Protein AF-I3D4N6-F1 (afdb_monomer)

Nearest PDB structures (foldseek):
  7ap1-assembly1_A-2  TM=8.417E-01  e=1.429E+00  Klebsiella pneumoniae
  3qo8-assembly1_A-2  TM=9.561E-01  e=3.808E+00  Candida albicans
  5xg2-assembly1_A  TM=4.551E-01  e=1.338E+00  Pyrococcus yayanosii CH1
  8cqn-assembly1_A  TM=4.821E-01  e=7.319E+00  Borreliella burgdorferi B31

Organism: NCBI:txid859350

pLDDT: mean 87.73, std 8.22, range [53.75, 96.44]

Foldseek 3Di:
DPPVVVLVVLVVVLVVLVVV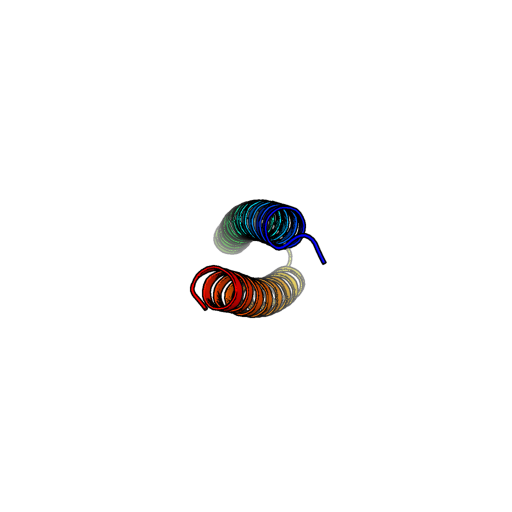LVVLVVVLVVLVVCVVVVVDDNVVSVVVNVVSVVVNVVSVVVNVVSVVVNVD

Solvent-accessible surface area (backbone atoms only — not comparable to full-atom values): 4039 Å² total; per-residue (Å²): 134,60,66,66,60,55,50,52,53,44,52,50,53,41,51,55,46,52,56,51,46,53,55,51,51,55,48,47,52,53,52,55,48,39,52,75,68,65,73,55,67,62,69,64,51,52,54,50,48,55,51,49,52,54,51,46,54,53,46,51,52,50,43,56,49,46,50,51,69,74,75,107

Structure (mmCIF, N/CA/C/O backbone):
data_AF-I3D4N6-F1
#
_entry.id   AF-I3D4N6-F1
#
loop_
_atom_site.group_PDB
_atom_site.id
_atom_site.type_symbol
_atom_site.label_atom_id
_atom_site.label_alt_id
_atom_site.label_comp_id
_atom_site.label_asym_id
_atom_site.label_entity_id
_atom_site.label_seq_id
_atom_site.pdbx_PDB_ins_code
_atom_site.Cartn_x
_atom_site.Cartn_y
_atom_site.Cartn_z
_atom_site.occupancy
_atom_site.B_iso_or_equiv
_atom_site.auth_seq_id
_atom_site.auth_comp_id
_atom_site.auth_asym_id
_atom_site.auth_atom_id
_atom_site.pdbx_PDB_model_num
ATOM 1 N N . MET A 1 1 ? -14.525 -8.874 27.362 1.00 53.75 1 MET A N 1
ATOM 2 C CA . MET A 1 1 ? -14.031 -8.189 26.154 1.00 53.75 1 MET A CA 1
ATOM 3 C C . MET A 1 1 ? -13.506 -6.859 26.638 1.00 53.75 1 MET A C 1
ATOM 5 O O . MET A 1 1 ? -14.298 -6.099 27.179 1.00 53.75 1 MET A O 1
ATOM 9 N N . ASP A 1 2 ? -12.190 -6.665 26.580 1.00 72.38 2 ASP A N 1
ATOM 10 C CA . ASP A 1 2 ? -11.551 -5.408 26.979 1.00 72.38 2 ASP A CA 1
ATOM 11 C C . ASP A 1 2 ? -11.476 -4.514 25.748 1.00 72.38 2 ASP A C 1
ATOM 13 O O . ASP A 1 2 ? -10.611 -4.691 24.894 1.00 72.38 2 ASP A O 1
ATOM 17 N N . PHE A 1 3 ? -12.400 -3.561 25.667 1.00 69.25 3 PHE A N 1
ATOM 18 C CA . PHE A 1 3 ? -12.476 -2.582 24.583 1.00 69.25 3 PHE A CA 1
ATOM 19 C C . PHE A 1 3 ? -11.148 -1.824 24.382 1.00 69.25 3 PHE A C 1
ATOM 21 O O . PHE A 1 3 ? -10.750 -1.551 23.253 1.00 69.25 3 PHE A O 1
ATOM 28 N N . GLU A 1 4 ? -10.408 -1.558 25.464 1.00 74.88 4 GLU A N 1
ATOM 29 C CA . GLU A 1 4 ? -9.068 -0.957 25.400 1.00 74.88 4 GLU A CA 1
ATOM 30 C C . GLU A 1 4 ? -8.079 -1.830 24.620 1.00 74.88 4 GLU A C 1
ATOM 32 O O . GLU A 1 4 ? -7.397 -1.334 23.721 1.00 74.88 4 GLU A O 1
ATOM 37 N N . LYS A 1 5 ? -8.060 -3.140 24.887 1.00 79.62 5 LYS A N 1
ATOM 38 C CA . LYS A 1 5 ? -7.188 -4.095 24.196 1.00 79.62 5 LYS A CA 1
ATOM 39 C C . LYS A 1 5 ? -7.532 -4.199 22.711 1.00 79.62 5 LYS A C 1
ATOM 41 O O . LYS A 1 5 ? -6.630 -4.263 21.878 1.00 79.62 5 LYS A O 1
ATOM 46 N N . ASP A 1 6 ? -8.819 -4.179 22.377 1.00 83.38 6 ASP A N 1
ATOM 47 C CA . ASP A 1 6 ? -9.273 -4.214 20.985 1.00 83.38 6 ASP A CA 1
ATOM 48 C C . ASP A 1 6 ? -8.877 -2.920 20.244 1.00 83.38 6 ASP A C 1
ATOM 50 O O . ASP A 1 6 ? -8.391 -2.971 19.111 1.00 83.38 6 ASP A O 1
ATOM 54 N N . SER A 1 7 ? -8.956 -1.763 20.912 1.00 85.88 7 SER A N 1
ATOM 55 C CA . SER A 1 7 ? -8.527 -0.477 20.348 1.00 85.88 7 SER A CA 1
ATOM 56 C C . SER A 1 7 ? -7.010 -0.386 20.119 1.00 85.88 7 SER A C 1
ATOM 58 O O . SER A 1 7 ? -6.568 0.138 19.093 1.00 85.88 7 SER A O 1
ATOM 60 N N . GLU A 1 8 ? -6.190 -0.934 21.024 1.00 90.56 8 GLU A N 1
ATOM 61 C CA . GLU A 1 8 ? -4.732 -0.989 20.859 1.00 90.56 8 GLU A CA 1
ATOM 62 C C . GLU A 1 8 ? -4.334 -1.879 19.679 1.00 90.56 8 GLU A C 1
ATOM 64 O O . GLU A 1 8 ? -3.488 -1.493 18.867 1.00 90.56 8 GLU A O 1
ATOM 69 N N . VAL A 1 9 ? -4.987 -3.036 19.531 1.00 91.06 9 VAL A N 1
ATOM 70 C CA . VAL A 1 9 ? -4.770 -3.945 18.396 1.00 91.06 9 VAL A CA 1
ATOM 71 C C . VAL A 1 9 ? -5.113 -3.259 17.073 1.00 91.06 9 VAL A C 1
ATOM 73 O O . VAL A 1 9 ? -4.348 -3.364 16.111 1.00 91.06 9 VAL A O 1
ATOM 76 N N . LEU A 1 10 ? -6.220 -2.513 17.014 1.00 90.62 10 LEU A N 1
ATOM 77 C CA . LEU A 1 10 ? -6.603 -1.762 15.817 1.00 90.62 10 LEU A CA 1
ATOM 78 C C . LEU A 1 10 ? -5.615 -0.633 15.495 1.00 90.62 10 LEU A C 1
ATOM 80 O O . LEU A 1 10 ? -5.234 -0.474 14.335 1.00 90.62 10 LEU A O 1
ATOM 84 N N . ARG A 1 11 ? -5.127 0.112 16.496 1.00 92.00 11 ARG A N 1
ATOM 85 C CA . ARG A 1 11 ? -4.093 1.147 16.292 1.00 92.00 11 ARG A CA 1
ATOM 86 C C . ARG A 1 11 ? -2.780 0.559 15.782 1.00 92.00 11 ARG A C 1
ATOM 88 O O . ARG A 1 11 ? -2.170 1.128 14.877 1.00 92.00 11 ARG A O 1
ATOM 95 N N . GLN A 1 12 ? -2.368 -0.590 16.313 1.00 93.81 12 GLN A N 1
ATOM 96 C CA . GLN A 1 12 ? -1.187 -1.302 15.833 1.00 93.81 12 GLN A CA 1
ATOM 97 C C . GLN A 1 12 ? -1.372 -1.762 14.379 1.00 93.81 12 GLN A C 1
ATOM 99 O O . GLN A 1 12 ? -0.507 -1.522 13.536 1.00 93.81 12 GLN A O 1
ATOM 104 N N . ALA A 1 13 ? -2.528 -2.344 14.051 1.00 91.56 13 ALA A N 1
ATOM 105 C CA . ALA A 1 13 ? -2.851 -2.753 12.686 1.00 91.56 13 ALA A CA 1
ATOM 106 C C . ALA A 1 13 ? -2.896 -1.563 11.709 1.00 91.56 13 ALA A C 1
ATOM 108 O O . ALA A 1 13 ? -2.489 -1.700 10.549 1.00 91.56 13 ALA A O 1
ATOM 109 N N . LEU A 1 14 ? -3.364 -0.396 12.166 1.00 92.38 14 LEU A N 1
ATOM 110 C CA . LEU A 1 14 ? -3.364 0.846 11.396 1.00 92.38 14 LEU A CA 1
ATOM 111 C C . LEU A 1 14 ? -1.932 1.296 11.083 1.00 92.38 14 LEU A C 1
ATOM 113 O O . LEU A 1 14 ? -1.608 1.538 9.920 1.00 92.38 14 LEU A O 1
ATOM 117 N N . TYR A 1 15 ? -1.069 1.337 12.103 1.00 94.56 15 TYR A N 1
ATOM 118 C CA . TYR A 1 15 ? 0.342 1.696 11.960 1.00 94.56 15 TYR A CA 1
ATOM 119 C C . TYR A 1 15 ? 1.079 0.757 10.997 1.00 94.56 15 TYR A C 1
ATOM 121 O O . TYR A 1 15 ? 1.761 1.207 10.079 1.00 94.56 15 TYR A O 1
ATOM 129 N N . GLU A 1 16 ? 0.904 -0.555 11.147 1.00 94.56 16 GLU A N 1
ATOM 130 C CA . GLU A 1 16 ? 1.524 -1.544 10.260 1.00 94.56 16 GLU A CA 1
ATOM 131 C C . GLU A 1 16 ? 1.042 -1.413 8.811 1.00 94.56 16 GLU A C 1
ATOM 133 O O . GLU A 1 16 ? 1.828 -1.570 7.870 1.00 94.56 16 GLU A O 1
ATOM 138 N N . THR A 1 17 ? -0.243 -1.103 8.621 1.00 92.00 17 THR A N 1
ATOM 139 C CA . THR A 1 17 ? -0.825 -0.886 7.293 1.00 92.00 17 THR A CA 1
ATOM 140 C C . THR A 1 17 ? -0.250 0.378 6.644 1.00 92.00 17 THR A C 1
ATOM 142 O O . THR A 1 17 ? 0.166 0.308 5.488 1.00 92.00 17 THR A O 1
ATOM 145 N N . ASP A 1 18 ? -0.130 1.486 7.385 1.00 93.81 18 ASP A N 1
ATOM 146 C CA . ASP A 1 18 ? 0.512 2.732 6.924 1.00 93.81 18 ASP A CA 1
ATOM 147 C C . ASP A 1 18 ? 1.983 2.517 6.533 1.00 93.81 18 ASP A C 1
ATOM 149 O O . ASP A 1 18 ? 2.410 2.890 5.439 1.00 93.81 18 ASP A O 1
ATOM 153 N N . GLN A 1 19 ? 2.757 1.831 7.379 1.00 96.44 19 GLN A N 1
ATOM 154 C CA . GLN A 1 19 ? 4.159 1.515 7.085 1.00 96.44 19 GLN A CA 1
ATOM 155 C C . GLN A 1 19 ? 4.308 0.669 5.817 1.00 96.44 19 GLN A C 1
ATOM 157 O O . GLN A 1 19 ? 5.254 0.844 5.044 1.00 96.44 19 GLN A O 1
ATOM 162 N N . ARG A 1 20 ? 3.380 -0.264 5.585 1.00 94.12 20 ARG A N 1
ATOM 163 C CA . ARG A 1 20 ? 3.389 -1.097 4.382 1.00 94.12 20 ARG A CA 1
ATOM 164 C C . ARG A 1 20 ? 3.013 -0.310 3.131 1.00 94.12 20 ARG A C 1
ATOM 166 O O . ARG A 1 20 ? 3.615 -0.564 2.091 1.00 94.12 20 ARG A O 1
ATOM 173 N N . ILE A 1 21 ? 2.062 0.620 3.226 1.00 94.25 21 ILE A N 1
ATOM 174 C CA . ILE A 1 21 ? 1.708 1.533 2.131 1.00 94.25 21 ILE A CA 1
ATOM 175 C C . ILE A 1 21 ? 2.940 2.338 1.717 1.00 94.25 21 ILE A C 1
ATOM 177 O O . ILE A 1 21 ? 3.363 2.218 0.571 1.00 94.25 21 ILE A O 1
ATOM 181 N N . LYS A 1 22 ? 3.594 3.026 2.663 1.00 94.50 22 LYS A N 1
ATOM 182 C CA . LYS A 1 22 ? 4.790 3.847 2.396 1.00 94.50 22 LYS A CA 1
ATOM 183 C C . LYS A 1 22 ? 5.882 3.078 1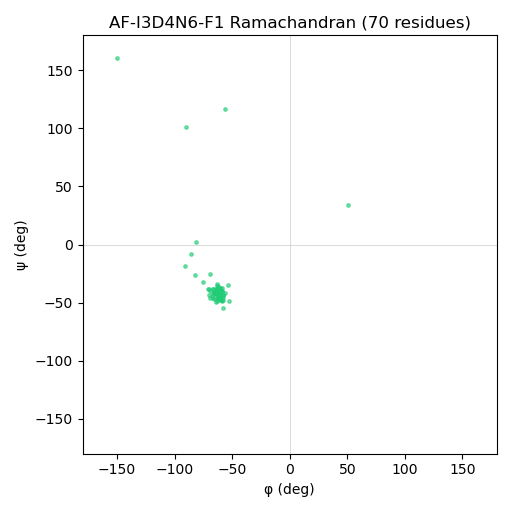.656 1.00 94.50 22 LYS A C 1
ATOM 185 O O . LYS A 1 22 ? 6.352 3.512 0.611 1.00 94.50 22 LYS A O 1
ATOM 190 N N . LYS A 1 23 ? 6.220 1.875 2.131 1.00 95.06 23 LYS A N 1
ATOM 191 C CA . LYS A 1 23 ? 7.227 1.017 1.477 1.00 95.06 23 LYS A CA 1
ATOM 192 C C . LYS A 1 23 ? 6.851 0.630 0.045 1.00 95.06 23 LYS A C 1
ATOM 194 O O . LYS A 1 23 ? 7.721 0.504 -0.814 1.00 95.06 23 LYS A O 1
ATOM 199 N N . LEU A 1 24 ? 5.569 0.377 -0.216 1.00 93.19 24 LEU A N 1
ATOM 200 C CA . LEU A 1 24 ? 5.101 0.016 -1.555 1.00 93.19 24 LEU A CA 1
ATOM 201 C C . LEU A 1 24 ? 5.041 1.230 -2.488 1.00 93.19 24 LEU A C 1
ATOM 203 O O . LEU A 1 24 ? 5.301 1.069 -3.679 1.00 93.19 24 LEU A O 1
ATOM 207 N N . GLU A 1 25 ? 4.749 2.420 -1.966 1.00 93.81 25 GLU A N 1
ATOM 208 C CA . GLU A 1 25 ? 4.828 3.677 -2.717 1.00 93.81 25 GLU A CA 1
ATOM 209 C C . GLU A 1 25 ? 6.272 4.006 -3.108 1.00 93.81 25 GLU A C 1
ATOM 211 O O . GLU A 1 25 ? 6.534 4.246 -4.286 1.00 93.81 25 GLU A O 1
ATOM 216 N N . GLU A 1 26 ? 7.222 3.896 -2.176 1.00 94.50 26 GLU A N 1
ATOM 217 C CA . GLU A 1 26 ? 8.658 4.062 -2.452 1.00 94.50 26 GLU A CA 1
ATOM 218 C C . GLU A 1 26 ? 9.146 3.078 -3.529 1.00 94.50 26 GLU A C 1
ATOM 220 O O . GLU A 1 26 ? 9.862 3.447 -4.464 1.00 94.50 26 GLU A O 1
ATOM 225 N N . HIS A 1 27 ? 8.722 1.811 -3.446 1.00 91.44 27 HIS A N 1
ATOM 226 C CA . HIS A 1 27 ? 9.064 0.811 -4.456 1.00 91.44 27 HIS A CA 1
ATOM 227 C C . HIS A 1 27 ? 8.446 1.138 -5.823 1.00 91.44 27 HIS A C 1
ATOM 229 O O . HIS A 1 27 ? 9.120 1.016 -6.848 1.00 91.44 27 HIS A O 1
ATOM 235 N N . LYS A 1 28 ? 7.187 1.595 -5.853 1.00 90.81 28 LYS A N 1
ATOM 236 C CA . LYS A 1 28 ? 6.518 2.031 -7.085 1.00 90.81 28 LYS A CA 1
ATOM 237 C C . LYS A 1 28 ? 7.259 3.204 -7.728 1.00 90.81 28 LYS A C 1
ATOM 239 O O . LYS A 1 28 ? 7.452 3.197 -8.945 1.00 90.81 28 LYS A O 1
A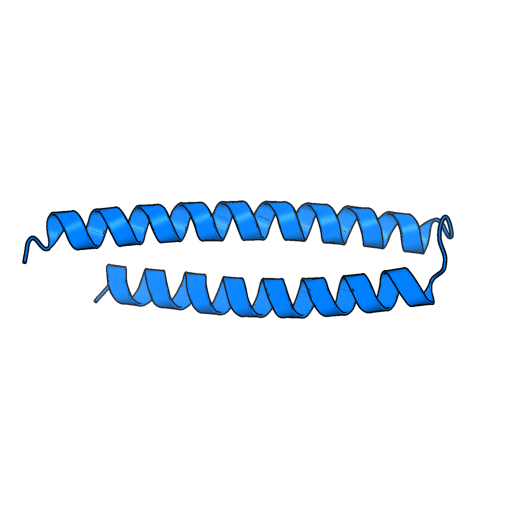TOM 244 N N . GLU A 1 29 ? 7.684 4.186 -6.939 1.00 91.69 29 GLU A N 1
ATOM 245 C CA . GLU A 1 29 ? 8.450 5.337 -7.425 1.00 91.69 29 GLU A CA 1
ATOM 246 C C . GLU A 1 29 ? 9.798 4.898 -8.012 1.00 91.69 29 GLU A C 1
ATOM 248 O O . GLU A 1 29 ? 10.146 5.290 -9.129 1.00 91.69 29 GLU A O 1
ATOM 253 N N . SER A 1 30 ? 10.512 4.010 -7.314 1.00 89.94 30 SER A N 1
ATOM 254 C CA . SER A 1 30 ? 11.784 3.448 -7.780 1.00 89.94 30 SER A CA 1
ATOM 255 C C . SER A 1 30 ? 11.645 2.725 -9.125 1.00 89.94 30 SER A C 1
ATOM 257 O O . SER A 1 30 ? 12.388 3.018 -10.062 1.00 89.94 30 SER A O 1
ATOM 259 N N . LEU A 1 31 ? 10.648 1.845 -9.263 1.00 87.06 31 LEU A N 1
ATOM 260 C CA . LEU A 1 31 ? 10.373 1.136 -10.517 1.00 87.06 31 LEU A CA 1
ATOM 261 C C . LEU A 1 31 ? 9.935 2.082 -11.640 1.00 87.06 31 LEU A C 1
ATOM 263 O O . LEU A 1 31 ? 10.364 1.929 -12.780 1.00 87.06 31 LEU A O 1
ATOM 267 N N . SER A 1 32 ? 9.122 3.094 -11.325 1.00 85.56 32 SER A N 1
ATOM 268 C CA . SER A 1 32 ? 8.695 4.101 -12.308 1.00 85.56 32 SER A CA 1
ATOM 269 C C . SER A 1 32 ? 9.881 4.909 -12.841 1.00 85.56 32 SER A C 1
ATOM 271 O O . SER A 1 32 ? 9.901 5.292 -14.011 1.00 85.56 32 SER A O 1
ATOM 273 N N . LYS A 1 33 ? 10.887 5.157 -11.994 1.00 87.38 33 LYS A N 1
ATOM 274 C CA . LYS A 1 33 ? 12.145 5.783 -12.403 1.00 87.38 33 LYS A CA 1
ATOM 275 C C . LYS A 1 33 ? 12.977 4.851 -13.288 1.00 87.38 33 LYS A C 1
ATOM 277 O O . LYS A 1 33 ? 13.425 5.281 -14.342 1.00 87.38 33 LYS A O 1
ATOM 282 N N . GLN A 1 34 ? 13.117 3.578 -12.913 1.00 84.12 34 GLN A N 1
ATOM 283 C CA . GLN A 1 34 ? 13.840 2.581 -13.718 1.00 84.12 34 GLN A CA 1
ATOM 284 C C . GLN A 1 34 ? 13.249 2.408 -15.122 1.00 84.12 34 GLN A C 1
ATOM 286 O O . GLN A 1 34 ? 14.011 2.313 -16.088 1.00 84.12 34 GLN A O 1
ATOM 291 N N . LEU A 1 35 ? 11.913 2.420 -15.224 1.00 80.75 35 LEU A N 1
ATOM 292 C CA . LEU A 1 35 ? 11.180 2.387 -16.491 1.00 80.75 35 LEU A CA 1
ATOM 293 C C . LEU A 1 35 ? 11.482 3.626 -17.339 1.00 80.75 35 LEU A C 1
ATOM 295 O O . LEU A 1 35 ? 11.836 3.517 -18.504 1.00 80.75 35 LEU A O 1
ATOM 299 N N . ARG A 1 36 ? 11.408 4.820 -16.737 1.00 83.06 36 ARG A N 1
ATOM 300 C CA . ARG A 1 36 ? 11.729 6.082 -17.422 1.00 83.06 36 ARG A CA 1
ATOM 301 C C . ARG A 1 36 ? 13.160 6.106 -17.959 1.00 83.06 36 ARG A C 1
ATOM 303 O O . ARG A 1 36 ? 13.396 6.651 -19.033 1.00 83.06 36 ARG A O 1
ATOM 310 N N . ASP A 1 37 ? 14.089 5.528 -17.209 1.00 86.06 37 ASP A N 1
ATOM 311 C CA . ASP A 1 37 ? 15.504 5.480 -17.564 1.00 86.06 37 ASP A CA 1
ATOM 312 C C . ASP A 1 37 ? 15.818 4.342 -18.574 1.00 86.06 37 ASP A C 1
ATOM 314 O O . ASP A 1 37 ? 16.976 4.179 -18.956 1.00 86.06 37 ASP A O 1
ATOM 318 N N . ASN A 1 38 ? 14.809 3.573 -19.035 1.00 76.62 38 ASN A N 1
ATOM 319 C CA . ASN A 1 38 ? 14.921 2.403 -19.930 1.00 76.62 38 ASN A CA 1
ATOM 320 C C . ASN A 1 38 ? 15.958 1.368 -19.454 1.00 76.62 38 ASN A C 1
ATOM 322 O O . ASN A 1 38 ? 16.669 0.747 -20.246 1.00 76.62 38 ASN A O 1
ATOM 326 N N . THR A 1 39 ? 16.097 1.217 -18.136 1.00 71.69 39 THR A N 1
ATOM 327 C CA . THR A 1 39 ? 17.162 0.397 -17.531 1.00 71.69 39 THR A CA 1
ATOM 328 C C . THR A 1 39 ? 16.815 -1.088 -17.413 1.00 71.69 39 THR A C 1
ATOM 330 O O . THR A 1 39 ? 17.678 -1.890 -17.058 1.00 71.69 39 THR A O 1
ATOM 333 N N . VAL A 1 40 ? 15.568 -1.469 -17.700 1.00 67.00 40 VAL A N 1
ATOM 334 C CA . VAL A 1 40 ? 15.024 -2.823 -17.514 1.00 67.00 40 VAL A CA 1
ATOM 335 C C . VAL A 1 40 ? 13.940 -3.083 -18.571 1.00 67.00 40 VAL A C 1
ATOM 337 O O . VAL A 1 40 ? 13.405 -2.143 -19.145 1.00 67.00 40 VAL A O 1
ATOM 340 N N . ASP A 1 41 ? 13.613 -4.352 -18.816 1.00 74.31 41 ASP A N 1
ATOM 341 C CA . ASP A 1 41 ? 12.512 -4.784 -19.686 1.00 74.31 41 ASP A CA 1
ATOM 342 C C . ASP A 1 41 ? 11.146 -4.192 -19.269 1.00 74.31 41 ASP A C 1
ATOM 344 O O . ASP A 1 41 ? 10.624 -4.493 -18.187 1.00 74.31 41 ASP A O 1
ATOM 348 N N . ASP A 1 42 ? 10.564 -3.376 -20.155 1.00 75.12 42 ASP A N 1
ATOM 349 C CA . ASP A 1 42 ? 9.330 -2.609 -19.925 1.00 75.12 42 ASP A CA 1
ATOM 350 C C . ASP A 1 42 ? 8.146 -3.496 -19.520 1.00 75.12 42 ASP A C 1
ATOM 352 O O . ASP A 1 42 ? 7.404 -3.167 -18.593 1.00 75.12 42 ASP A O 1
ATOM 356 N N . ALA A 1 43 ? 7.982 -4.660 -20.159 1.00 81.69 43 ALA A N 1
ATOM 357 C CA . ALA A 1 43 ? 6.822 -5.525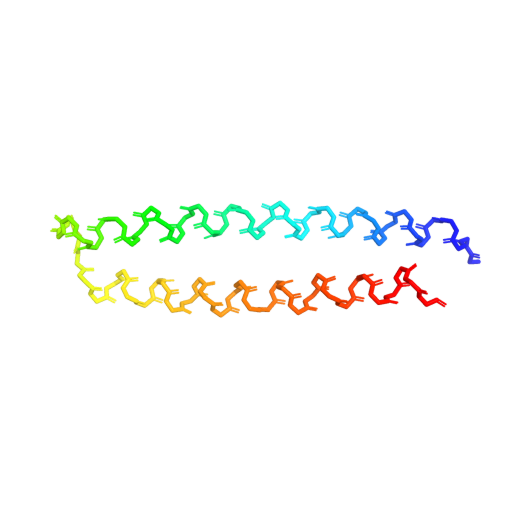 -19.938 1.00 81.69 43 ALA A CA 1
ATOM 358 C C . ALA A 1 43 ? 6.774 -6.086 -18.505 1.00 81.69 43 ALA A C 1
ATOM 360 O O . ALA A 1 43 ? 5.714 -6.129 -17.870 1.00 81.69 43 ALA A O 1
ATOM 361 N N . THR A 1 44 ? 7.932 -6.481 -17.972 1.00 79.12 44 THR A N 1
ATOM 362 C CA . THR A 1 44 ? 8.051 -7.0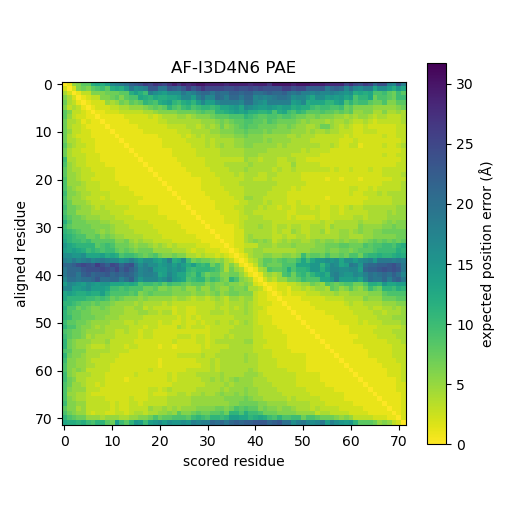34 -16.616 1.00 79.12 44 THR A CA 1
ATOM 363 C C . THR A 1 44 ? 7.825 -5.961 -15.542 1.00 79.12 44 THR A C 1
ATOM 365 O O . THR A 1 44 ? 7.174 -6.215 -14.516 1.00 79.12 44 THR A O 1
ATOM 368 N N . ILE A 1 45 ? 8.318 -4.739 -15.768 1.00 82.12 45 ILE A N 1
ATOM 369 C CA . ILE A 1 45 ? 8.086 -3.619 -14.849 1.00 82.12 45 ILE A CA 1
ATOM 370 C C . ILE A 1 45 ? 6.627 -3.170 -14.883 1.00 82.12 45 ILE A C 1
ATOM 372 O O . ILE A 1 45 ? 6.042 -2.961 -13.819 1.00 82.12 45 ILE A O 1
ATOM 376 N N . GLU A 1 46 ? 6.011 -3.062 -16.059 1.00 84.50 46 GLU A N 1
ATOM 377 C CA . GLU A 1 46 ? 4.605 -2.671 -16.179 1.00 84.50 46 GLU A CA 1
ATOM 378 C C . GLU A 1 46 ? 3.673 -3.619 -15.415 1.00 84.50 46 GLU A C 1
ATOM 380 O O . GLU A 1 46 ? 2.773 -3.169 -14.696 1.00 84.50 46 GLU A O 1
ATOM 385 N N . GLU A 1 47 ? 3.888 -4.935 -15.514 1.00 88.94 47 GLU A N 1
ATOM 386 C CA . GLU A 1 47 ? 3.108 -5.901 -14.738 1.00 88.94 47 GLU A CA 1
ATOM 387 C C . GLU A 1 47 ? 3.330 -5.718 -13.229 1.00 88.94 47 GLU A C 1
ATOM 389 O O . GLU A 1 47 ? 2.373 -5.733 -12.443 1.00 88.94 47 GLU A O 1
ATOM 394 N N . THR A 1 48 ? 4.580 -5.502 -12.819 1.00 89.00 48 THR A N 1
ATOM 395 C CA . THR A 1 48 ? 4.935 -5.274 -11.414 1.00 89.00 48 THR A CA 1
ATOM 396 C C . THR A 1 48 ? 4.271 -4.006 -10.870 1.00 89.00 48 THR A C 1
ATOM 398 O O . THR A 1 48 ? 3.679 -4.046 -9.789 1.00 89.00 48 THR A O 1
ATOM 401 N N . LEU A 1 49 ? 4.268 -2.912 -11.636 1.00 89.12 49 LEU A N 1
ATOM 402 C CA . LEU A 1 49 ? 3.589 -1.662 -11.289 1.00 89.12 49 LEU A CA 1
ATOM 403 C C . LEU A 1 49 ? 2.077 -1.866 -11.142 1.00 89.12 49 LEU A C 1
ATOM 405 O O . LEU A 1 49 ? 1.511 -1.477 -10.121 1.00 89.12 49 LEU A O 1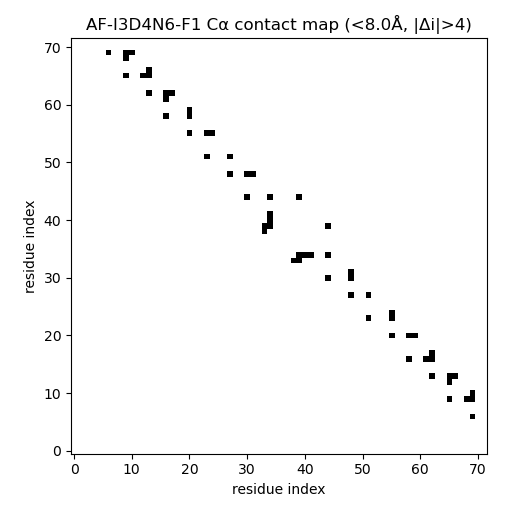
ATOM 409 N N . ARG A 1 50 ? 1.426 -2.564 -12.083 1.00 91.56 50 ARG A N 1
ATOM 410 C CA . ARG A 1 50 ? -0.014 -2.877 -11.984 1.00 91.56 50 ARG A CA 1
ATOM 411 C C . ARG A 1 50 ? -0.342 -3.702 -10.739 1.00 91.56 50 ARG A C 1
ATOM 413 O O . ARG A 1 50 ? -1.370 -3.484 -10.096 1.00 91.56 50 ARG A O 1
ATOM 420 N N . ARG A 1 51 ? 0.510 -4.670 -10.382 1.00 93.12 51 ARG A N 1
ATOM 421 C CA . ARG A 1 51 ? 0.347 -5.471 -9.156 1.00 93.12 51 ARG A CA 1
ATOM 422 C C . ARG A 1 51 ? 0.522 -4.610 -7.902 1.00 93.12 51 ARG A C 1
ATOM 424 O O . ARG A 1 51 ? -0.262 -4.754 -6.964 1.00 93.12 51 ARG A O 1
ATOM 431 N N . LEU A 1 52 ? 1.507 -3.711 -7.886 1.00 92.00 52 LEU A N 1
ATOM 432 C CA . LEU A 1 52 ? 1.724 -2.765 -6.788 1.00 92.00 52 LEU A CA 1
ATOM 433 C C . LEU A 1 52 ? 0.530 -1.830 -6.599 1.00 92.00 52 LEU A C 1
ATOM 435 O O . LEU A 1 52 ? 0.076 -1.662 -5.472 1.00 92.00 52 LEU A O 1
ATOM 439 N N . GLU A 1 53 ? -0.032 -1.295 -7.681 1.00 92.25 53 GLU A N 1
ATOM 440 C CA . GLU A 1 53 ? -1.209 -0.422 -7.631 1.00 92.25 53 GLU A CA 1
ATOM 441 C C . GLU A 1 53 ? -2.427 -1.115 -7.024 1.00 92.25 53 GLU A C 1
ATOM 443 O O . GLU A 1 53 ? -3.069 -0.562 -6.134 1.00 92.25 53 GLU A O 1
ATOM 448 N N . ARG A 1 54 ? -2.708 -2.359 -7.432 1.00 94.62 54 ARG A N 1
ATOM 449 C CA . ARG A 1 54 ? -3.796 -3.151 -6.835 1.00 94.62 54 ARG A CA 1
ATOM 450 C C . ARG A 1 54 ? -3.559 -3.427 -5.351 1.00 94.62 54 ARG A C 1
ATOM 452 O O . ARG A 1 54 ? -4.496 -3.385 -4.558 1.00 94.62 54 ARG A O 1
ATOM 459 N N . ASN A 1 55 ? -2.317 -3.718 -4.965 1.00 94.06 55 ASN A N 1
ATOM 460 C CA . ASN A 1 55 ? -1.971 -3.945 -3.563 1.00 94.06 55 ASN A CA 1
ATOM 461 C C . ASN A 1 55 ? -2.130 -2.674 -2.722 1.00 94.06 55 ASN A C 1
ATOM 463 O O . ASN A 1 55 ? -2.668 -2.751 -1.620 1.00 94.06 55 ASN A O 1
ATOM 467 N N . LEU A 1 56 ? -1.704 -1.522 -3.242 1.00 93.81 56 LEU A N 1
ATOM 468 C CA . LEU A 1 56 ? -1.876 -0.224 -2.591 1.00 93.81 56 LEU A CA 1
ATOM 469 C C . LEU A 1 56 ? -3.356 0.126 -2.423 1.00 93.81 56 LEU A C 1
ATOM 471 O O . LEU A 1 56 ? -3.767 0.475 -1.323 1.00 93.81 56 LEU A O 1
ATOM 475 N N . ASP A 1 57 ? -4.176 -0.048 -3.461 1.00 95.25 57 ASP A N 1
ATOM 476 C CA . ASP A 1 57 ? -5.627 0.173 -3.381 1.00 95.25 57 ASP A CA 1
ATOM 477 C C . ASP A 1 57 ? -6.286 -0.701 -2.296 1.00 95.25 57 ASP A C 1
ATOM 479 O O . ASP A 1 57 ? -7.049 -0.214 -1.459 1.00 95.25 57 ASP A O 1
ATOM 483 N N . ASN A 1 58 ? -5.925 -1.985 -2.234 1.00 95.25 58 ASN A N 1
ATOM 484 C CA . ASN A 1 58 ? -6.419 -2.888 -1.194 1.00 95.25 58 ASN A CA 1
ATOM 485 C C . ASN A 1 58 ? -5.966 -2.474 0.215 1.00 95.25 58 ASN A C 1
ATOM 487 O O . ASN A 1 58 ? -6.748 -2.566 1.165 1.00 95.25 58 ASN A O 1
ATOM 491 N N . LEU A 1 59 ? -4.721 -2.015 0.369 1.00 93.25 59 LEU A N 1
ATOM 492 C CA . LEU A 1 59 ? -4.208 -1.542 1.654 1.00 93.25 59 LEU A CA 1
ATOM 493 C C . LEU A 1 59 ? -4.874 -0.237 2.086 1.00 93.25 59 LEU A C 1
ATOM 495 O O . LEU A 1 59 ? -5.233 -0.126 3.253 1.00 93.25 59 LEU A O 1
ATOM 499 N N . HIS A 1 60 ? -5.124 0.700 1.170 1.00 93.75 60 HIS A N 1
ATOM 500 C CA . HIS A 1 60 ? -5.880 1.919 1.461 1.00 93.75 60 HIS A CA 1
ATOM 501 C C . HIS A 1 60 ? -7.312 1.614 1.901 1.00 93.75 60 HIS A C 1
ATOM 503 O O . HIS A 1 60 ? -7.793 2.187 2.878 1.00 93.75 60 HIS A O 1
ATOM 509 N N . LYS A 1 61 ? -7.982 0.654 1.250 1.00 94.94 61 LYS A N 1
ATOM 510 C CA . LYS A 1 61 ? -9.303 0.175 1.688 1.00 94.94 61 LYS A CA 1
ATOM 511 C C . LYS A 1 61 ? -9.245 -0.420 3.093 1.00 94.94 61 LYS A C 1
ATOM 513 O O . LYS A 1 61 ? -10.082 -0.083 3.925 1.00 94.94 61 LYS A O 1
ATOM 518 N N . LYS A 1 62 ? -8.247 -1.264 3.380 1.00 92.62 62 LYS A N 1
ATOM 519 C CA . LYS A 1 62 ? -8.046 -1.839 4.719 1.00 92.62 62 LYS A CA 1
ATOM 520 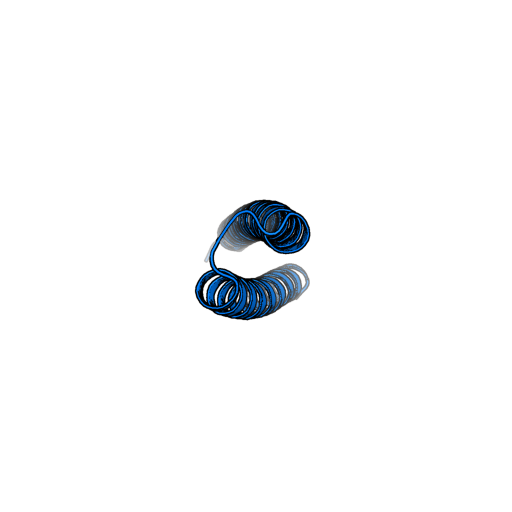C C . LYS A 1 62 ? -7.778 -0.754 5.766 1.00 92.62 62 LYS A C 1
ATOM 522 O O . LYS A 1 62 ? -8.377 -0.792 6.833 1.00 92.62 62 LYS A O 1
ATOM 527 N N . TYR A 1 63 ? -6.925 0.215 5.451 1.00 91.56 63 TYR A N 1
ATOM 528 C CA . TYR A 1 63 ? -6.612 1.354 6.310 1.00 91.56 63 TYR A CA 1
ATOM 529 C C . TYR A 1 63 ? -7.877 2.153 6.655 1.00 91.56 63 TYR A C 1
ATOM 531 O O . TYR A 1 63 ? -8.161 2.389 7.825 1.00 91.56 63 TYR A O 1
ATOM 539 N N . ALA A 1 64 ? -8.697 2.475 5.648 1.00 93.94 64 ALA A N 1
ATOM 540 C CA . ALA A 1 64 ? -9.964 3.176 5.839 1.00 93.94 64 ALA A CA 1
ATOM 541 C C . ALA A 1 64 ? -10.974 2.379 6.683 1.00 93.94 64 ALA A C 1
ATOM 543 O O . ALA A 1 64 ? -11.723 2.972 7.455 1.00 93.94 64 ALA A O 1
ATOM 544 N N . LEU A 1 65 ? -11.004 1.048 6.554 1.00 93.19 65 LEU A N 1
ATOM 545 C CA . LEU A 1 65 ? -11.840 0.195 7.402 1.00 93.19 65 LEU A CA 1
ATOM 546 C C . LEU A 1 65 ? -11.374 0.224 8.860 1.00 93.19 65 LEU A C 1
ATOM 548 O O . LEU A 1 65 ? -12.200 0.425 9.738 1.00 93.19 65 LEU A O 1
ATOM 552 N N . ILE A 1 66 ? -10.069 0.099 9.119 1.00 90.69 66 ILE A N 1
ATOM 553 C CA . ILE A 1 66 ? -9.528 0.151 10.488 1.00 90.69 66 ILE A CA 1
ATOM 554 C C . ILE A 1 66 ? -9.838 1.501 11.151 1.00 90.69 66 ILE A C 1
ATOM 556 O O . ILE A 1 66 ? -10.189 1.527 12.325 1.00 90.69 66 ILE A O 1
ATOM 560 N N . ILE A 1 67 ? -9.756 2.612 10.407 1.00 90.75 67 ILE A N 1
ATOM 561 C CA . ILE A 1 67 ? -10.161 3.932 10.918 1.00 90.75 67 ILE A CA 1
ATOM 562 C C . ILE A 1 67 ? -11.637 3.941 11.309 1.00 90.75 67 ILE A C 1
ATOM 564 O O . ILE A 1 67 ? -11.959 4.364 12.412 1.00 90.75 67 ILE A O 1
ATOM 568 N N . LYS A 1 68 ? -12.528 3.439 10.446 1.00 92.75 68 LYS A N 1
ATOM 569 C CA . LYS A 1 68 ? -13.965 3.389 10.752 1.00 92.75 68 LYS A CA 1
ATOM 570 C C . LYS A 1 68 ? -14.272 2.576 12.010 1.00 92.75 68 LYS A C 1
ATOM 572 O O . LYS A 1 68 ? -15.121 2.991 12.783 1.00 92.75 68 LYS A O 1
ATOM 577 N N . GLU A 1 69 ? -13.582 1.457 12.216 1.00 89.50 69 GLU A N 1
ATOM 578 C CA . GLU A 1 69 ? -13.725 0.631 13.427 1.00 89.50 69 GLU A CA 1
ATOM 579 C C . GLU A 1 69 ? -13.164 1.321 14.685 1.00 89.50 69 GLU A C 1
ATOM 581 O O . GLU A 1 69 ? -13.594 1.019 15.789 1.00 89.50 69 GLU A O 1
ATOM 586 N N . LEU A 1 70 ? -12.202 2.240 14.539 1.00 88.12 70 LEU A N 1
ATOM 587 C CA . LEU A 1 70 ? -11.667 3.042 15.647 1.00 88.12 70 LEU A CA 1
ATOM 588 C C . LEU A 1 70 ? -12.537 4.263 15.991 1.00 88.12 70 LEU A C 1
ATOM 590 O O . LEU A 1 70 ? -12.449 4.765 17.110 1.00 88.12 70 LEU A O 1
ATOM 594 N N . GLU A 1 71 ? -13.299 4.780 15.024 1.00 87.00 71 GLU A N 1
ATOM 595 C CA . GLU A 1 71 ? -14.185 5.946 15.174 1.00 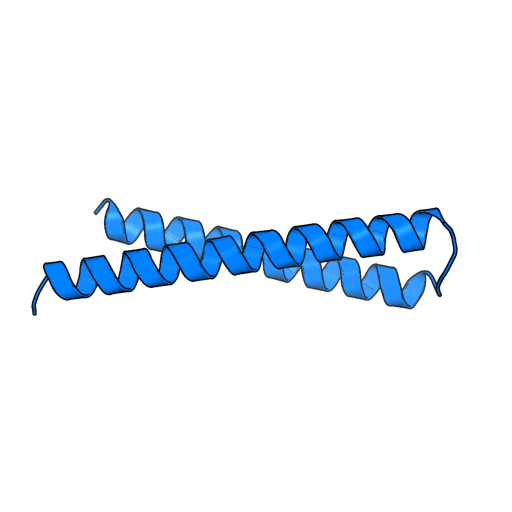87.00 71 GLU A CA 1
ATOM 596 C C . GLU A 1 71 ? -15.623 5.579 15.587 1.00 87.00 71 GLU A C 1
ATOM 598 O O . GLU A 1 71 ? -16.362 6.463 16.026 1.00 87.00 71 GLU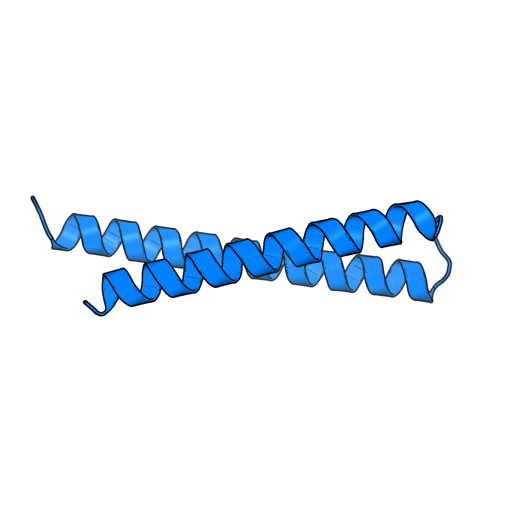 A O 1
ATOM 603 N N . GLY A 1 72 ? -16.022 4.315 15.400 1.00 73.25 72 GLY A N 1
ATOM 604 C CA . GLY A 1 72 ? -17.339 3.768 15.760 1.00 73.25 72 GLY A CA 1
ATOM 605 C C . GLY A 1 72 ? -17.463 3.384 17.228 1.00 73.25 72 GLY A C 1
ATOM 606 O O . GLY A 1 72 ? -18.599 3.504 17.741 1.00 73.25 72 GLY A O 1
#

Radius of gyration: 16.49 Å; Cα contacts (8 Å, |Δi|>4): 31; chains: 1; bounding box: 34×14×47 Å

Sequence (72 aa):
MDFEKDSEVLRQALYETDQRIKKLEEHKESLSKQLRDNTVDDATIEETLRRLERNLDNLHKKYALIIKELEG

Secondary structure (DSSP, 8-state):
--HHHHHHHHHHHHHHHHHHHHHHHHHHHHHHHHHHTT-S-HHHHHHHHHHHHHHHHHHHHHHHHHHHHHH-

Mean predicted aligned error: 5.52 Å